Protein AF-A0AAD6N8W9-F1 (afdb_monomer_lite)

Sequence (114 aa):
MASFARSSLLRQTLAPRPFLQKNVGVSQVVAFHASAKKQILPPLPQSVEGTLNDPAPIPETHPSEGSYHWTFERAVCVGLVPLTIAPFAAGSLNPVMDAILCSLIVAHSHIGFQ

Secondary structure (DSSP, 8-state):
---------------PPP----------------------SPPPP-PPPS-TTSPPPPPPP-GGGTHHHHHHHHHHHHHHHHHHHHHHHH-S--HHHHHHHHHHHHHHHHHHH-

Radius of gyration: 43.44 Å; chains: 1; bounding box: 65×26×144 Å

Structure (mmCIF, N/CA/C/O backbone):
data_AF-A0AAD6N8W9-F1
#
_entry.id   AF-A0AAD6N8W9-F1
#
loop_
_atom_site.group_PDB
_atom_site.id
_atom_site.type_symbol
_atom_site.label_atom_id
_atom_site.label_alt_id
_atom_site.label_comp_id
_atom_site.label_asym_id
_atom_site.label_entity_id
_atom_site.label_seq_id
_atom_site.pdbx_PDB_ins_code
_atom_site.Cartn_x
_atom_site.Cartn_y
_atom_site.Cartn_z
_atom_site.occupancy
_atom_site.B_iso_or_equiv
_atom_site.auth_seq_id
_atom_site.auth_comp_id
_atom_site.auth_asym_id
_atom_site.auth_atom_id
_atom_site.pdbx_PDB_model_num
ATOM 1 N N . MET A 1 1 ? 34.898 6.517 128.108 1.00 40.41 1 MET A N 1
ATOM 2 C CA . MET A 1 1 ? 35.688 6.672 126.868 1.00 40.41 1 MET A CA 1
ATOM 3 C C . MET A 1 1 ? 35.916 5.293 126.280 1.00 40.41 1 MET A C 1
ATOM 5 O O . MET A 1 1 ? 36.179 4.384 127.052 1.00 40.41 1 MET A O 1
ATOM 9 N N . ALA A 1 2 ? 35.828 5.210 124.949 1.00 36.09 2 ALA A N 1
ATOM 10 C CA . ALA A 1 2 ? 36.051 4.049 124.083 1.00 36.09 2 ALA A CA 1
ATOM 11 C C . ALA A 1 2 ? 35.006 2.914 124.150 1.00 36.09 2 ALA A C 1
ATOM 13 O O . ALA A 1 2 ? 34.514 2.584 125.216 1.00 36.09 2 ALA A O 1
ATOM 14 N N . SER A 1 3 ? 34.672 2.204 123.076 1.00 44.28 3 SER A N 1
ATOM 15 C CA . SER A 1 3 ? 34.587 2.481 121.635 1.00 44.28 3 SER A CA 1
ATOM 16 C C . SER A 1 3 ? 34.013 1.202 120.997 1.00 44.28 3 SER A C 1
ATOM 18 O O . SER A 1 3 ? 34.299 0.119 121.494 1.00 44.28 3 SER A O 1
ATOM 20 N N . PHE A 1 4 ? 33.278 1.366 119.897 1.00 48.72 4 PHE A N 1
ATOM 21 C CA . PHE A 1 4 ? 33.120 0.466 118.742 1.00 48.72 4 PHE A CA 1
ATOM 22 C C . PHE A 1 4 ? 32.960 -1.053 118.963 1.00 48.72 4 PHE A C 1
ATOM 24 O O . PHE A 1 4 ? 33.891 -1.751 119.345 1.00 48.72 4 PHE A O 1
ATOM 31 N N . ALA A 1 5 ? 31.849 -1.611 118.473 1.00 46.09 5 ALA A N 1
ATOM 32 C CA . ALA A 1 5 ? 31.818 -2.233 117.141 1.00 46.09 5 ALA A CA 1
ATOM 33 C C . ALA A 1 5 ? 30.516 -3.018 116.901 1.00 46.09 5 ALA A C 1
ATOM 35 O O . ALA A 1 5 ? 29.885 -3.491 117.842 1.00 46.09 5 ALA A O 1
ATOM 36 N N . ARG A 1 6 ? 30.269 -3.255 115.603 1.00 48.00 6 ARG A N 1
ATOM 37 C CA . ARG A 1 6 ? 29.315 -4.169 114.938 1.00 48.00 6 ARG A CA 1
ATOM 38 C C . ARG A 1 6 ? 28.059 -3.476 114.410 1.00 48.00 6 ARG A C 1
ATOM 40 O O . ARG A 1 6 ? 27.297 -2.897 115.166 1.00 48.00 6 ARG A O 1
ATOM 47 N N . SER A 1 7 ? 27.961 -3.318 113.086 1.00 48.25 7 SER A N 1
ATOM 48 C CA . SER A 1 7 ? 27.474 -4.302 112.083 1.00 48.25 7 SER A CA 1
ATOM 49 C C . SER A 1 7 ? 26.013 -3.961 111.780 1.00 48.25 7 SER A C 1
ATOM 51 O O . SER A 1 7 ? 25.281 -3.635 112.695 1.00 48.25 7 SER A O 1
ATOM 53 N N . SER A 1 8 ? 25.443 -4.033 110.587 1.00 51.28 8 SER A N 1
ATOM 54 C CA . SER A 1 8 ? 25.864 -4.310 109.218 1.00 51.28 8 SER A CA 1
ATOM 55 C C . SER A 1 8 ? 24.567 -4.242 108.389 1.00 51.28 8 SER A C 1
ATOM 57 O O . SER A 1 8 ? 23.518 -4.589 108.921 1.00 51.28 8 SER A O 1
ATOM 59 N N . LEU A 1 9 ? 24.677 -3.950 107.088 1.00 52.22 9 LEU A N 1
ATOM 60 C CA . LEU A 1 9 ? 23.688 -4.226 106.028 1.00 52.22 9 LEU A CA 1
ATOM 61 C C . LEU A 1 9 ? 22.400 -3.377 106.011 1.00 52.22 9 LEU A C 1
ATOM 63 O O . LEU A 1 9 ? 21.539 -3.513 106.866 1.00 52.22 9 LEU A O 1
ATOM 67 N N . LEU A 1 10 ? 22.199 -2.613 104.934 1.00 53.25 10 LEU A N 1
ATOM 68 C CA . LEU A 1 10 ? 21.269 -2.943 103.835 1.00 53.25 10 LEU A CA 1
ATOM 69 C C . LEU A 1 10 ? 21.328 -1.790 102.805 1.00 53.25 10 LEU A C 1
ATOM 71 O O . LEU A 1 10 ? 21.166 -0.630 103.151 1.00 53.25 10 LEU A O 1
ATOM 75 N N . ARG A 1 11 ? 21.737 -2.071 101.563 1.00 50.81 11 ARG A N 1
ATOM 76 C CA . ARG A 1 11 ? 20.842 -2.243 100.399 1.00 50.81 11 ARG A CA 1
ATOM 77 C C . ARG A 1 11 ? 20.302 -0.922 99.843 1.00 50.81 11 ARG A C 1
ATOM 79 O O . ARG A 1 11 ? 19.385 -0.351 100.405 1.00 50.81 11 ARG A O 1
ATOM 86 N N . GLN A 1 12 ? 20.745 -0.584 98.633 1.00 57.25 12 GLN A N 1
ATOM 87 C CA . GLN A 1 12 ? 19.843 -0.411 97.489 1.00 57.25 12 GLN A CA 1
ATOM 88 C C . GLN A 1 12 ? 20.646 -0.368 96.185 1.00 57.25 12 GLN A C 1
ATOM 90 O O . GLN A 1 12 ? 21.348 0.581 95.860 1.00 57.25 12 GLN A O 1
ATOM 95 N N . THR A 1 13 ? 20.553 -1.475 95.460 1.00 56.75 13 THR A N 1
ATOM 96 C CA . THR A 1 13 ? 20.811 -1.587 94.028 1.00 56.75 13 THR A CA 1
ATOM 97 C C . THR A 1 13 ? 19.702 -0.890 93.238 1.00 56.75 13 THR A C 1
ATOM 99 O O . THR A 1 13 ? 18.556 -0.923 93.683 1.00 56.75 13 THR A O 1
ATOM 102 N N . LEU A 1 14 ? 20.050 -0.456 92.016 1.00 55.38 14 LEU A N 1
ATOM 103 C CA . LEU A 1 14 ? 19.206 -0.112 90.853 1.00 55.38 14 LEU A CA 1
ATOM 104 C C . LEU A 1 14 ? 19.122 1.387 90.522 1.00 55.38 14 LEU A C 1
ATOM 106 O O . LEU A 1 14 ? 18.270 2.110 91.021 1.00 55.38 14 LEU A O 1
ATOM 110 N N . ALA A 1 15 ? 19.927 1.801 89.541 1.00 60.22 15 ALA A N 1
ATOM 111 C CA . ALA A 1 15 ? 19.529 2.842 88.600 1.00 60.22 15 ALA A CA 1
ATOM 112 C C . ALA A 1 15 ? 19.799 2.326 87.170 1.00 60.22 15 ALA A C 1
ATOM 114 O O . ALA A 1 15 ? 20.949 2.005 86.848 1.00 60.22 15 ALA A O 1
ATOM 115 N N . PRO A 1 16 ? 18.763 2.168 86.328 1.00 58.25 16 PRO A N 1
ATOM 116 C CA . PRO A 1 16 ? 18.914 1.705 84.955 1.00 58.25 16 PRO A CA 1
ATOM 117 C C . PRO A 1 16 ? 19.504 2.822 84.085 1.00 58.25 16 PRO A C 1
ATOM 119 O O . PRO A 1 16 ? 19.070 3.971 84.135 1.00 58.25 16 PRO A O 1
ATOM 122 N N . ARG A 1 17 ? 20.509 2.477 83.274 1.00 61.84 17 ARG A N 1
ATOM 123 C CA . ARG A 1 17 ? 21.056 3.365 82.240 1.00 61.84 17 ARG A CA 1
ATOM 124 C C . ARG A 1 17 ? 19.961 3.664 81.205 1.00 61.84 17 ARG A C 1
ATOM 126 O O . ARG A 1 17 ? 19.307 2.714 80.770 1.00 61.84 17 ARG A O 1
ATOM 133 N N . PRO A 1 18 ? 19.761 4.924 80.781 1.00 58.94 18 PRO A N 1
ATOM 134 C CA . PRO A 1 18 ? 18.810 5.215 79.724 1.00 58.94 18 PRO A CA 1
ATOM 135 C C . PRO A 1 18 ? 19.295 4.590 78.414 1.00 58.94 18 PRO A C 1
ATOM 137 O O . PRO A 1 18 ? 20.488 4.546 78.109 1.00 58.94 18 PRO A O 1
ATOM 140 N N . PHE A 1 19 ? 18.321 4.053 77.691 1.00 59.38 19 PHE A N 1
ATOM 141 C CA . PHE A 1 19 ? 18.439 3.373 76.415 1.00 59.38 19 PHE A CA 1
ATOM 142 C C . PHE A 1 19 ? 19.344 4.129 75.437 1.00 59.38 19 PHE A C 1
ATOM 144 O O . PHE A 1 19 ? 19.116 5.295 75.122 1.00 59.38 19 PHE A O 1
ATOM 151 N N . LEU A 1 20 ? 20.326 3.419 74.885 1.00 60.94 20 LEU A N 1
ATOM 152 C CA . LEU A 1 20 ? 20.998 3.818 73.658 1.00 60.94 20 LEU A CA 1
ATOM 153 C C . LEU A 1 20 ? 19.940 3.728 72.551 1.00 60.94 20 LEU A C 1
ATOM 155 O O . LEU A 1 20 ? 19.582 2.637 72.104 1.00 60.94 20 LEU A O 1
ATOM 159 N N . GLN A 1 21 ? 19.364 4.875 72.195 1.00 60.19 21 GLN A N 1
ATOM 160 C CA . GLN A 1 21 ? 18.363 5.017 71.146 1.00 60.19 21 GLN A CA 1
ATOM 161 C C . GLN A 1 21 ? 19.030 4.684 69.811 1.00 60.19 21 GLN A C 1
ATOM 163 O O . GLN A 1 21 ? 19.591 5.536 69.126 1.00 60.19 21 GLN A O 1
ATOM 168 N N . LYS A 1 22 ? 19.031 3.395 69.470 1.00 57.38 22 LYS A N 1
ATOM 169 C CA . LYS A 1 22 ? 19.372 2.912 68.139 1.00 57.38 22 LYS A CA 1
ATOM 170 C C . LYS A 1 22 ? 18.380 3.594 67.202 1.00 57.38 22 LYS A C 1
ATOM 172 O O . LYS A 1 22 ? 17.198 3.270 67.245 1.00 57.38 22 LYS A O 1
ATOM 177 N N . ASN A 1 23 ? 18.845 4.570 66.419 1.00 58.44 23 ASN A N 1
ATOM 178 C CA . ASN A 1 23 ? 18.101 5.103 65.283 1.00 58.44 23 ASN A CA 1
ATOM 179 C C . ASN A 1 23 ? 17.830 3.914 64.357 1.00 58.44 23 ASN A C 1
ATOM 181 O O . ASN A 1 23 ? 18.675 3.519 63.554 1.00 58.44 23 ASN A O 1
ATOM 185 N N . VAL A 1 24 ? 16.685 3.266 64.569 1.00 58.59 24 VAL A N 1
ATOM 186 C CA . VAL A 1 24 ? 16.141 2.260 63.671 1.00 58.59 24 VAL A CA 1
ATOM 187 C C . VAL A 1 24 ? 15.964 2.996 62.363 1.00 58.59 24 VAL A C 1
ATOM 189 O O . VAL A 1 24 ? 15.272 4.013 62.321 1.00 58.59 24 VAL A O 1
ATOM 192 N N . GLY A 1 25 ? 16.703 2.537 61.353 1.00 58.22 25 GLY A N 1
ATOM 193 C CA . GLY A 1 25 ? 16.751 3.155 60.046 1.00 58.22 25 GLY A CA 1
ATOM 194 C C . GLY A 1 25 ? 15.352 3.559 59.625 1.00 58.22 25 GLY A C 1
ATOM 195 O O . GLY A 1 25 ? 14.436 2.735 59.624 1.00 58.22 25 GLY A O 1
ATOM 196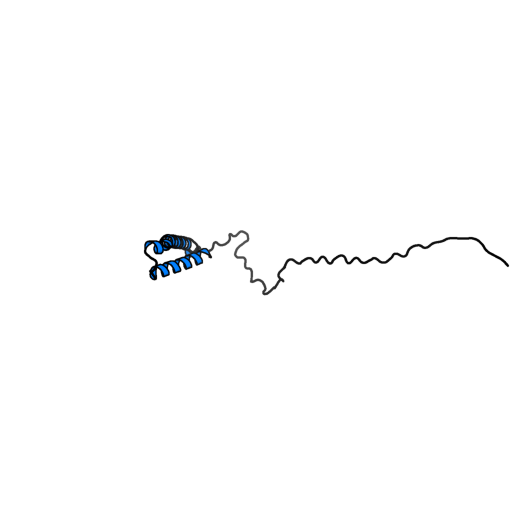 N N . VAL A 1 26 ? 15.199 4.839 59.287 1.00 57.50 26 VAL A N 1
ATOM 197 C CA . VAL A 1 26 ? 14.120 5.258 58.407 1.00 57.50 26 VAL A CA 1
ATOM 198 C C . VAL A 1 26 ? 14.277 4.353 57.201 1.00 57.50 26 VAL A C 1
ATOM 200 O O . VAL A 1 26 ? 15.233 4.503 56.441 1.00 57.50 26 VAL A O 1
ATOM 203 N N . SER A 1 27 ? 13.415 3.340 57.108 1.00 56.94 27 SER A N 1
ATOM 204 C CA . SER A 1 27 ? 13.251 2.567 55.895 1.00 56.94 27 SER A CA 1
ATOM 205 C C . SER A 1 27 ? 12.949 3.619 54.846 1.00 56.94 27 SER A C 1
ATOM 207 O O . SER A 1 27 ? 11.871 4.216 54.852 1.00 56.94 27 SER A O 1
ATOM 209 N N . GLN A 1 28 ? 13.958 3.955 54.044 1.00 62.03 28 GLN A N 1
ATOM 210 C CA . GLN A 1 28 ? 13.786 4.735 52.837 1.00 62.03 28 GLN A CA 1
ATOM 211 C C . GLN A 1 28 ? 13.000 3.801 51.932 1.00 62.03 28 GLN A C 1
ATOM 213 O O . GLN A 1 28 ? 13.562 3.080 51.112 1.00 62.03 28 GLN A O 1
ATOM 218 N N . VAL A 1 29 ? 11.692 3.724 52.180 1.00 60.94 29 VAL A N 1
ATOM 219 C CA . VAL A 1 29 ? 10.744 3.182 51.231 1.00 60.94 29 VAL A CA 1
ATOM 220 C C . VAL A 1 29 ? 10.959 4.065 50.022 1.00 60.94 29 VAL A C 1
ATOM 222 O O . VAL A 1 29 ? 10.543 5.223 50.008 1.00 60.94 29 VAL A O 1
ATOM 225 N N . VAL A 1 30 ? 11.724 3.551 49.060 1.00 60.81 30 VAL A N 1
ATOM 226 C CA . VAL A 1 30 ? 11.817 4.132 47.735 1.00 60.81 30 VAL A CA 1
ATOM 227 C C . VAL A 1 30 ? 10.386 4.089 47.248 1.00 60.81 30 VAL A C 1
ATOM 229 O O . VAL A 1 30 ? 9.863 3.027 46.914 1.00 60.81 30 VAL A O 1
ATOM 232 N N . ALA A 1 31 ? 9.707 5.228 47.358 1.00 63.75 31 ALA A N 1
ATOM 233 C CA . ALA A 1 31 ? 8.396 5.400 46.793 1.00 63.75 31 ALA A CA 1
ATOM 234 C C . ALA A 1 31 ? 8.588 5.124 45.307 1.00 63.75 31 ALA A C 1
ATOM 236 O O . ALA A 1 31 ? 9.188 5.930 44.594 1.00 63.75 31 ALA A O 1
ATOM 237 N N . PHE A 1 32 ? 8.162 3.938 44.860 1.00 68.81 32 PHE A N 1
ATOM 238 C CA . PHE A 1 32 ? 7.968 3.666 43.446 1.00 68.81 32 PHE A CA 1
ATOM 239 C C . PHE A 1 32 ? 7.288 4.895 42.869 1.00 68.81 32 PHE A C 1
ATOM 241 O O . PHE A 1 32 ? 6.352 5.384 43.498 1.00 68.81 32 PHE A O 1
ATOM 248 N N . HIS A 1 33 ? 7.820 5.418 41.763 1.00 61.31 33 HIS A N 1
ATOM 249 C CA . HIS A 1 33 ? 7.409 6.654 41.103 1.00 61.31 33 HIS A CA 1
ATOM 250 C C . HIS A 1 33 ? 5.886 6.706 40.892 1.00 61.31 33 HIS A C 1
ATOM 252 O O . HIS A 1 33 ? 5.375 6.460 39.803 1.00 61.31 33 HIS A O 1
ATOM 258 N N . ALA A 1 34 ? 5.139 7.033 41.940 1.00 68.44 34 ALA A N 1
ATOM 259 C CA . ALA A 1 34 ? 3.740 7.356 41.871 1.00 68.44 34 ALA A CA 1
ATOM 260 C C . ALA A 1 34 ? 3.742 8.779 41.345 1.00 68.44 34 ALA A C 1
ATOM 262 O O . ALA A 1 34 ? 4.051 9.723 42.076 1.00 68.44 34 ALA A O 1
ATOM 263 N N . SER A 1 35 ? 3.507 8.916 40.040 1.00 72.44 35 SER A N 1
ATOM 264 C CA . SER A 1 35 ? 3.279 10.224 39.438 1.00 72.44 35 SER A CA 1
ATOM 265 C C . SER A 1 35 ? 2.301 10.987 40.330 1.00 72.44 35 SER A C 1
ATOM 267 O O . SER A 1 35 ? 1.253 10.452 40.707 1.00 72.44 35 SER A O 1
ATOM 269 N N . ALA A 1 36 ? 2.680 12.198 40.746 1.00 72.31 36 ALA A N 1
ATOM 270 C CA . ALA A 1 36 ? 1.856 13.003 41.633 1.00 72.31 36 ALA A CA 1
ATOM 271 C C . ALA A 1 36 ? 0.454 13.133 41.019 1.00 72.31 36 ALA A C 1
ATOM 273 O O . ALA A 1 36 ? 0.322 13.529 39.859 1.00 72.31 36 ALA A O 1
ATOM 274 N N . LYS A 1 37 ? -0.595 12.779 41.779 1.00 72.12 37 LYS A N 1
ATOM 275 C CA . LYS A 1 37 ? -1.991 12.832 41.319 1.00 72.12 37 LYS A CA 1
ATOM 276 C C . LYS A 1 37 ? -2.359 14.275 40.982 1.00 72.12 37 LYS A C 1
ATOM 278 O O . LYS A 1 37 ? -2.799 15.037 41.841 1.00 72.12 37 LYS A O 1
ATOM 283 N N . LYS A 1 38 ? -2.189 14.655 39.720 1.00 74.38 38 LYS A N 1
ATOM 284 C CA . LYS A 1 38 ? -2.545 15.979 39.222 1.00 74.38 38 LYS A CA 1
ATOM 285 C C . LYS A 1 38 ? -4.011 15.933 38.795 1.00 74.38 38 LYS A C 1
ATOM 287 O O . LYS A 1 38 ? -4.339 15.423 37.729 1.00 74.38 38 LYS A O 1
ATOM 292 N N . GLN A 1 39 ? -4.910 16.423 39.649 1.00 75.25 39 GLN A N 1
ATOM 293 C CA . GLN A 1 39 ? -6.303 16.666 39.259 1.00 75.25 39 GLN A CA 1
ATOM 294 C C . GLN A 1 39 ? -6.355 17.935 38.416 1.00 75.25 39 GLN A C 1
ATOM 296 O O . GLN A 1 39 ? -6.634 19.016 38.921 1.00 75.25 39 GLN A O 1
ATOM 301 N N . ILE A 1 40 ? -5.988 17.800 37.142 1.00 80.62 40 ILE A N 1
ATOM 302 C CA . ILE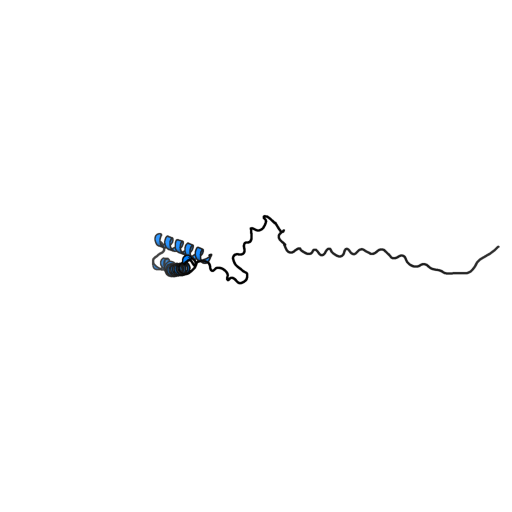 A 1 40 ? -5.935 18.934 36.217 1.00 80.62 40 ILE A CA 1
ATOM 303 C C . ILE A 1 40 ? -7.362 19.392 35.879 1.00 80.62 40 ILE A C 1
ATOM 305 O O . ILE A 1 40 ? -7.570 20.588 35.733 1.00 80.62 40 ILE A O 1
ATOM 309 N N . LEU A 1 41 ? -8.341 18.472 35.838 1.00 83.94 41 LEU A N 1
ATOM 310 C CA . LEU A 1 41 ? -9.769 18.749 35.645 1.00 83.94 41 LEU A CA 1
ATOM 311 C C . LEU A 1 41 ? -10.640 17.675 36.336 1.00 83.94 41 LEU A C 1
ATOM 313 O O . LEU A 1 41 ? -10.176 16.539 36.501 1.00 83.94 41 LEU A O 1
ATOM 317 N N . PRO A 1 42 ? -11.883 18.001 36.749 1.00 85.56 42 PRO A N 1
ATOM 318 C CA . PRO A 1 42 ? -12.860 16.982 37.122 1.00 85.56 42 PRO A CA 1
ATOM 319 C C . PRO A 1 42 ? -13.154 16.071 35.915 1.00 85.56 42 PRO A C 1
ATOM 321 O O . PRO A 1 42 ? -13.051 16.529 34.773 1.00 85.56 42 PRO A O 1
ATOM 324 N N . PRO A 1 43 ? -13.497 14.787 36.131 1.00 81.75 43 PRO A N 1
ATOM 325 C CA . PRO A 1 43 ? -13.905 13.916 35.035 1.00 81.75 43 PRO A CA 1
ATOM 326 C C . PRO A 1 43 ? -15.110 14.521 34.302 1.00 81.75 43 PRO A C 1
ATOM 328 O O . PRO A 1 43 ? -15.969 15.151 34.921 1.00 81.75 43 PRO A O 1
ATOM 331 N N . LEU A 1 44 ? -15.163 14.332 32.981 1.00 87.00 44 LEU A N 1
ATOM 332 C CA . LEU A 1 44 ? -16.329 14.705 32.181 1.00 87.00 44 LEU A CA 1
ATOM 333 C C . LEU A 1 44 ? -17.579 13.950 32.673 1.00 87.00 44 LEU A C 1
ATOM 335 O O . LEU A 1 44 ? -17.438 12.884 33.282 1.00 87.00 44 LEU A O 1
ATOM 339 N N . PRO A 1 45 ? -18.793 14.468 32.409 1.00 89.88 45 PRO A N 1
ATOM 340 C CA . PRO A 1 45 ? -20.029 13.764 32.729 1.00 89.88 45 PRO A CA 1
ATOM 341 C C . PRO A 1 45 ? -20.009 12.345 32.152 1.00 89.88 45 PRO A C 1
ATOM 343 O O . PRO A 1 45 ? -19.913 12.158 30.942 1.00 89.88 45 PRO A O 1
ATOM 346 N N . GLN A 1 46 ? -20.072 11.343 33.025 1.00 83.06 46 GLN A N 1
ATOM 347 C CA . GLN A 1 46 ? -20.194 9.951 32.612 1.00 83.06 46 GLN A CA 1
ATOM 348 C C . GLN A 1 46 ? -21.677 9.652 32.404 1.00 83.06 46 GLN A C 1
ATOM 350 O O . GLN A 1 46 ? -22.433 9.569 33.369 1.00 83.06 46 GLN A O 1
ATOM 355 N N . SER A 1 47 ? -22.092 9.532 31.145 1.00 82.94 47 SER A N 1
ATOM 356 C CA . SER A 1 47 ? -23.414 9.022 30.787 1.00 82.94 47 SER A CA 1
ATOM 357 C C . SER A 1 47 ? -23.292 7.538 30.470 1.00 82.94 47 SER A C 1
ATOM 359 O O . SER A 1 47 ? -22.427 7.147 29.688 1.00 82.94 47 SER A O 1
ATOM 361 N N . VAL A 1 48 ? -24.137 6.716 31.088 1.00 79.38 48 VAL A N 1
ATOM 362 C CA . VAL A 1 48 ? -24.302 5.317 30.688 1.00 79.38 48 VAL A CA 1
ATOM 363 C C . VAL A 1 48 ? -25.421 5.289 29.662 1.00 79.38 48 VAL A C 1
ATOM 365 O O . VAL A 1 48 ? -26.556 5.649 29.970 1.00 79.38 48 VAL A O 1
ATOM 368 N N . GLU A 1 49 ? -25.093 4.8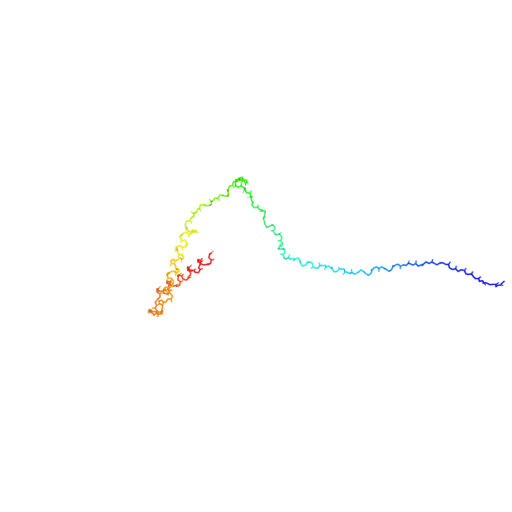99 28.437 1.00 82.25 49 GLU A N 1
ATOM 369 C CA . GLU A 1 49 ? -26.099 4.612 27.422 1.00 82.25 49 GLU A CA 1
ATOM 370 C C . GLU A 1 49 ? -26.545 3.154 27.581 1.00 82.25 49 GLU A C 1
ATOM 372 O O . GLU A 1 49 ? -25.732 2.241 27.463 1.00 82.25 49 GLU A O 1
ATOM 377 N N . GLY A 1 50 ? -27.827 2.943 27.891 1.00 87.00 50 GLY A N 1
ATOM 378 C CA . GLY A 1 50 ? -28.410 1.615 28.113 1.00 87.00 50 GLY A CA 1
ATOM 379 C C . GLY A 1 50 ? -28.409 1.135 29.572 1.00 87.00 50 GLY A C 1
ATOM 380 O O . GLY A 1 50 ? -28.098 1.870 30.512 1.00 87.00 50 GLY A O 1
ATOM 381 N N . THR A 1 51 ? -28.828 -0.113 29.765 1.00 89.38 51 THR A N 1
ATOM 382 C CA . THR A 1 51 ? -28.874 -0.838 31.041 1.00 89.38 51 THR A CA 1
ATOM 383 C C . THR A 1 51 ? -27.681 -1.780 31.199 1.00 89.38 51 THR A C 1
ATOM 385 O O . THR A 1 51 ? -26.969 -2.086 30.249 1.00 89.38 51 THR A O 1
ATOM 388 N N . LEU A 1 52 ? -27.485 -2.309 32.411 1.00 85.94 52 LEU A N 1
ATOM 389 C CA . LEU A 1 52 ? -26.420 -3.278 32.705 1.00 85.94 52 LEU A CA 1
ATOM 390 C C . LEU A 1 52 ? -26.523 -4.577 31.882 1.00 85.94 52 LEU A C 1
ATOM 392 O O . LEU A 1 52 ? -25.531 -5.287 31.746 1.00 85.94 52 LEU A O 1
ATOM 396 N N . ASN A 1 53 ? -27.710 -4.886 31.352 1.00 91.31 53 ASN A N 1
ATOM 397 C CA . ASN A 1 53 ? -27.954 -6.074 30.535 1.00 91.31 53 ASN A CA 1
ATOM 398 C C . ASN A 1 53 ? -28.030 -5.759 29.033 1.00 91.31 53 ASN A C 1
ATOM 400 O O . ASN A 1 53 ? -28.259 -6.677 28.243 1.00 91.31 53 ASN A O 1
ATOM 404 N N . ASP A 1 54 ? -27.859 -4.496 28.635 1.00 91.62 54 ASP A N 1
ATOM 405 C CA . ASP A 1 54 ? -27.904 -4.120 27.226 1.00 91.62 54 ASP A CA 1
ATOM 406 C C . ASP A 1 54 ? -26.547 -4.428 26.570 1.00 91.62 54 ASP A C 1
ATOM 408 O O . ASP A 1 54 ? -25.493 -4.157 27.15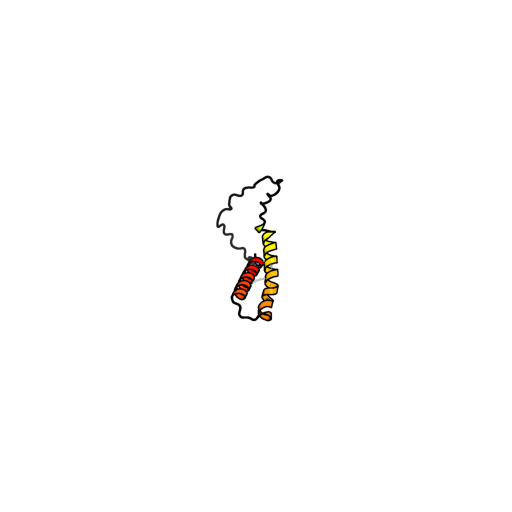6 1.00 91.62 54 ASP A O 1
ATOM 412 N N . PRO A 1 55 ? -26.530 -5.011 25.358 1.00 86.69 55 PRO A N 1
ATOM 413 C CA . PRO A 1 55 ? -25.287 -5.225 24.633 1.00 86.69 55 PRO A CA 1
ATOM 414 C C . PRO A 1 55 ? -24.659 -3.881 24.251 1.00 86.69 55 PRO A C 1
ATOM 416 O O . PRO A 1 55 ? -25.360 -2.921 23.931 1.00 86.69 55 PRO A O 1
ATOM 419 N N . ALA A 1 56 ? -23.325 -3.830 24.224 1.00 89.38 56 ALA A N 1
ATOM 420 C CA . ALA A 1 56 ? -22.613 -2.663 23.718 1.00 89.38 56 ALA A CA 1
ATOM 421 C C . ALA A 1 56 ? -23.045 -2.360 22.268 1.00 89.38 56 ALA A C 1
ATOM 423 O O . ALA A 1 56 ? -23.174 -3.297 21.468 1.00 89.38 56 ALA A O 1
ATOM 424 N N . PRO A 1 57 ? -23.257 -1.080 21.908 1.00 87.94 57 PRO A N 1
ATOM 425 C CA . PRO A 1 57 ? -23.626 -0.721 20.549 1.00 87.94 57 PRO A CA 1
ATOM 426 C C . PRO A 1 57 ? -22.498 -1.105 19.591 1.00 87.94 57 PRO A C 1
ATOM 428 O O . PRO A 1 57 ? -21.324 -0.819 19.832 1.00 87.94 57 PRO A O 1
ATOM 431 N N . ILE A 1 58 ? -22.863 -1.766 18.495 1.00 89.94 58 ILE A N 1
ATOM 432 C CA . ILE A 1 58 ? -21.918 -2.104 17.434 1.00 89.94 58 ILE A CA 1
ATOM 433 C C . ILE A 1 58 ? -21.750 -0.847 16.574 1.00 89.94 58 ILE A C 1
ATOM 435 O O . ILE A 1 58 ? -22.751 -0.358 16.043 1.00 89.94 58 IL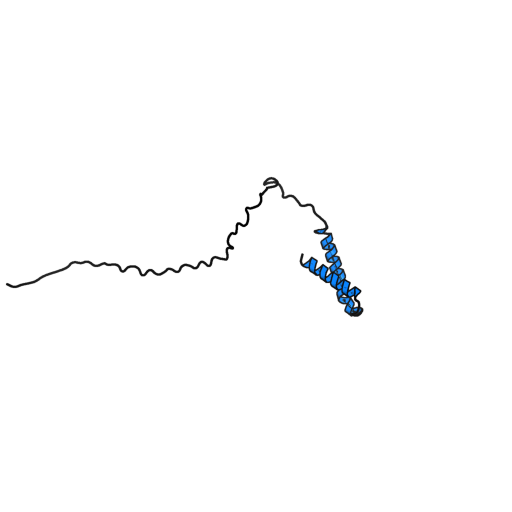E A O 1
ATOM 439 N N . PRO A 1 59 ? -20.530 -0.299 16.441 1.00 89.31 59 PRO A N 1
ATOM 440 C CA . PRO A 1 59 ? -20.306 0.854 15.583 1.00 89.31 59 PRO A CA 1
ATOM 441 C C . PRO A 1 59 ? -20.595 0.495 14.123 1.00 89.31 59 PRO A C 1
ATOM 443 O O . PRO A 1 59 ? -20.418 -0.649 13.699 1.00 89.31 59 PRO A O 1
ATOM 446 N N . GLU A 1 60 ? -21.022 1.484 13.341 1.00 91.56 60 GLU A N 1
ATOM 447 C CA . GLU A 1 60 ? -21.213 1.303 11.905 1.00 91.56 60 GLU A CA 1
ATOM 448 C C . GLU A 1 60 ? -19.881 0.929 11.243 1.00 91.56 60 GLU A C 1
ATOM 450 O O . GLU A 1 60 ? -18.859 1.593 11.422 1.00 91.56 60 GLU A O 1
ATOM 455 N N . THR A 1 61 ? -19.878 -0.169 10.490 1.00 90.62 61 THR A N 1
ATOM 456 C CA . THR A 1 61 ? -18.673 -0.644 9.810 1.00 90.62 61 THR A CA 1
ATOM 457 C C . THR A 1 61 ? -18.428 0.166 8.545 1.00 90.62 61 THR A C 1
ATOM 459 O O . THR A 1 61 ? -19.312 0.238 7.691 1.00 90.62 61 THR A O 1
ATOM 462 N N . HIS A 1 62 ? -17.210 0.681 8.365 1.00 91.81 62 HIS A N 1
ATOM 463 C CA . HIS A 1 62 ? -16.802 1.335 7.124 1.00 91.81 62 HIS A CA 1
ATOM 464 C C . HIS A 1 62 ? -15.720 0.510 6.399 1.00 91.81 62 HIS A C 1
ATOM 466 O O . HIS A 1 62 ? -14.748 0.087 7.028 1.00 91.81 62 HIS A O 1
ATOM 472 N N . PRO A 1 63 ? -15.835 0.269 5.077 1.00 90.44 63 PRO A N 1
ATOM 473 C CA . PRO A 1 63 ? -14.908 -0.600 4.344 1.00 90.44 63 PRO A CA 1
ATOM 474 C C . PRO A 1 63 ? -13.466 -0.069 4.276 1.00 90.44 63 PRO A C 1
ATOM 476 O O . PRO A 1 63 ? -12.553 -0.860 4.023 1.00 90.44 63 PRO A O 1
ATOM 479 N N . SER A 1 64 ? -13.237 1.233 4.518 1.00 88.75 64 SER A N 1
ATOM 480 C CA . SER A 1 64 ? -11.875 1.785 4.656 1.00 88.75 64 SER A CA 1
ATOM 481 C C . SER A 1 64 ? -11.114 1.175 5.821 1.00 88.75 64 SER A C 1
ATOM 483 O O . SER A 1 64 ? -9.912 1.009 5.693 1.00 88.75 64 SER A O 1
ATOM 485 N N . GLU A 1 65 ? -11.799 0.791 6.900 1.00 88.00 65 GLU A N 1
ATOM 486 C CA . GLU A 1 65 ? -11.173 0.246 8.112 1.00 88.00 65 GLU A CA 1
ATOM 487 C C . GLU A 1 65 ? -10.862 -1.255 7.993 1.00 88.00 65 GLU A C 1
ATOM 489 O O . GLU A 1 65 ? -10.384 -1.881 8.934 1.00 88.00 65 GLU A O 1
ATOM 494 N N . GLY A 1 66 ? -11.161 -1.869 6.843 1.00 89.62 66 GLY A N 1
ATOM 495 C CA . GLY A 1 66 ? -10.990 -3.304 6.643 1.00 89.62 66 GLY A CA 1
ATOM 496 C C . GLY A 1 66 ? -10.674 -3.662 5.200 1.00 89.62 66 GLY A C 1
ATOM 497 O O . GLY A 1 66 ? -9.515 -3.681 4.790 1.00 89.62 66 GLY A O 1
ATOM 498 N N . SER A 1 67 ? -11.705 -3.986 4.415 1.00 93.75 67 SER A N 1
ATOM 499 C CA . SER A 1 67 ? -11.541 -4.598 3.089 1.00 93.75 67 SER A CA 1
ATOM 500 C C . SER A 1 67 ? -10.709 -3.757 2.120 1.00 93.75 67 SER A C 1
ATOM 502 O O . SER A 1 67 ? -9.890 -4.310 1.379 1.00 93.75 67 SER A O 1
ATOM 504 N N . TYR A 1 68 ? -10.899 -2.433 2.109 1.00 94.94 68 TYR A N 1
ATOM 505 C CA . TYR A 1 68 ? -10.131 -1.549 1.231 1.00 94.94 68 TYR A CA 1
ATOM 506 C C . TYR A 1 68 ? -8.692 -1.391 1.703 1.00 94.94 68 TYR A C 1
ATOM 508 O O . TYR A 1 68 ? -7.793 -1.504 0.873 1.00 94.94 68 TYR A O 1
ATOM 516 N N . HIS A 1 69 ? -8.467 -1.225 3.008 1.00 93.56 69 HIS A N 1
ATOM 517 C CA . HIS A 1 69 ? -7.123 -1.167 3.580 1.00 93.56 69 HIS A CA 1
ATOM 518 C C . HIS A 1 69 ? -6.316 -2.420 3.234 1.00 93.56 69 HIS A C 1
ATOM 520 O O . HIS A 1 69 ? -5.244 -2.334 2.638 1.00 93.56 69 HIS A O 1
ATOM 526 N N . TRP A 1 70 ? -6.899 -3.596 3.481 1.00 95.31 70 TRP A N 1
ATOM 527 C CA . TRP A 1 70 ? -6.262 -4.874 3.179 1.00 95.31 70 TRP A CA 1
ATOM 528 C C . TRP A 1 70 ? -5.929 -5.016 1.690 1.00 95.31 70 TRP A C 1
ATOM 530 O O . TRP A 1 70 ? -4.803 -5.355 1.325 1.00 95.31 70 TRP A O 1
ATOM 540 N N . THR A 1 71 ? -6.892 -4.730 0.808 1.00 97.25 71 THR A N 1
ATOM 541 C CA . THR A 1 71 ? -6.689 -4.877 -0.643 1.00 97.25 71 THR A CA 1
ATOM 542 C C . THR A 1 71 ? -5.614 -3.917 -1.147 1.00 97.25 71 THR A C 1
ATOM 544 O O . THR A 1 71 ? -4.756 -4.309 -1.941 1.00 97.25 71 THR A O 1
ATOM 547 N N . PHE A 1 72 ? -5.627 -2.676 -0.659 1.00 95.62 72 PHE A N 1
ATOM 548 C CA . PHE A 1 72 ? -4.641 -1.661 -1.004 1.00 95.62 72 PHE A CA 1
ATOM 549 C C . PHE A 1 72 ? -3.230 -2.067 -0.567 1.00 95.62 72 PHE A C 1
ATOM 551 O O . PHE A 1 72 ? -2.313 -2.045 -1.388 1.00 95.62 72 PHE A O 1
ATOM 558 N N . GLU A 1 73 ? -3.061 -2.532 0.672 1.00 96.31 73 GLU A N 1
ATOM 559 C CA . GLU A 1 73 ? -1.778 -3.049 1.159 1.00 96.31 73 GLU A CA 1
ATOM 560 C C . GLU A 1 73 ? -1.233 -4.167 0.275 1.00 96.31 73 GLU A C 1
ATOM 562 O O . GLU A 1 73 ? -0.057 -4.162 -0.095 1.00 96.31 73 GLU A O 1
ATOM 567 N N . ARG A 1 74 ? -2.082 -5.147 -0.067 1.00 97.31 74 ARG A N 1
ATOM 568 C CA . ARG A 1 74 ? -1.653 -6.270 -0.904 1.00 97.31 74 ARG A CA 1
ATOM 569 C C . ARG A 1 74 ? -1.239 -5.787 -2.292 1.00 97.31 74 ARG A C 1
ATOM 571 O O . ARG A 1 74 ? -0.216 -6.246 -2.795 1.00 97.31 74 ARG A O 1
ATOM 578 N N . ALA A 1 75 ? -1.973 -4.843 -2.882 1.00 97.88 75 ALA A N 1
ATOM 579 C CA . ALA A 1 75 ? -1.625 -4.256 -4.174 1.00 97.88 75 ALA A CA 1
ATOM 580 C C . ALA A 1 75 ? -0.271 -3.524 -4.133 1.00 97.88 75 ALA A C 1
ATOM 582 O O . ALA A 1 75 ? 0.564 -3.741 -5.013 1.00 97.88 75 ALA A O 1
ATOM 583 N N . VAL A 1 76 ? -0.018 -2.722 -3.092 1.00 97.94 76 VAL A N 1
ATOM 584 C CA . VAL A 1 76 ? 1.266 -2.026 -2.889 1.00 97.94 76 VAL A CA 1
ATOM 585 C C . VAL A 1 76 ? 2.414 -3.028 -2.746 1.00 97.94 76 VAL A C 1
ATOM 587 O O . VAL A 1 76 ? 3.424 -2.903 -3.440 1.00 97.94 76 VAL A O 1
ATOM 590 N N . CYS A 1 77 ? 2.254 -4.057 -1.910 1.00 96.81 77 CYS A N 1
ATOM 591 C CA . CYS A 1 77 ? 3.269 -5.095 -1.717 1.00 96.81 77 CYS A CA 1
ATOM 592 C C . CYS A 1 77 ? 3.573 -5.855 -3.015 1.00 96.81 77 CYS A C 1
ATOM 594 O O . CYS A 1 77 ? 4.739 -6.034 -3.362 1.00 96.81 77 CYS A O 1
ATOM 596 N N . VAL A 1 78 ? 2.540 -6.269 -3.757 1.00 97.94 78 VAL A N 1
ATOM 597 C CA . VAL A 1 78 ? 2.705 -6.970 -5.042 1.00 97.94 78 VAL A CA 1
ATOM 598 C C . VAL A 1 78 ? 3.394 -6.077 -6.075 1.00 97.94 78 VAL A C 1
ATOM 600 O O . VAL A 1 78 ? 4.238 -6.571 -6.817 1.00 97.94 78 VAL A O 1
ATOM 603 N N . GLY A 1 79 ? 3.087 -4.777 -6.109 1.00 97.50 79 GLY A N 1
ATOM 604 C CA . GLY A 1 79 ? 3.750 -3.816 -6.994 1.00 97.50 79 GLY A CA 1
ATOM 605 C C . GLY A 1 79 ? 5.218 -3.560 -6.636 1.00 97.50 79 GLY A C 1
ATOM 606 O O . GLY A 1 79 ? 6.052 -3.416 -7.531 1.00 97.50 79 GLY A O 1
ATOM 607 N N . LEU A 1 80 ? 5.561 -3.552 -5.344 1.00 97.62 80 LEU A N 1
ATOM 608 C CA . LEU A 1 80 ? 6.934 -3.326 -4.881 1.00 97.62 80 LEU A CA 1
ATOM 609 C C . LEU A 1 80 ? 7.895 -4.450 -5.285 1.00 97.62 80 LEU A C 1
ATOM 611 O O . LEU A 1 80 ? 9.028 -4.154 -5.662 1.00 97.62 80 LEU A O 1
ATOM 615 N N . VAL A 1 81 ? 7.465 -5.717 -5.266 1.00 96.81 81 VAL A N 1
ATOM 616 C CA . VAL A 1 81 ? 8.338 -6.863 -5.598 1.00 96.81 81 VAL A CA 1
ATOM 617 C C . VAL A 1 81 ? 9.056 -6.686 -6.950 1.00 96.81 81 VAL A C 1
ATOM 619 O O . VAL A 1 81 ? 10.287 -6.650 -6.953 1.00 96.81 81 VAL A O 1
ATOM 622 N N . PRO A 1 82 ? 8.372 -6.516 -8.098 1.00 95.62 82 PRO A N 1
ATOM 623 C CA . PRO A 1 82 ? 9.055 -6.314 -9.374 1.00 95.62 82 PRO A CA 1
ATOM 624 C C . PRO A 1 82 ? 9.799 -4.973 -9.445 1.00 95.62 82 PRO A C 1
ATOM 626 O O . PRO A 1 82 ? 10.868 -4.911 -10.053 1.00 95.62 82 PRO A O 1
ATOM 629 N N . LEU A 1 83 ? 9.292 -3.911 -8.806 1.00 95.19 83 LEU A N 1
ATOM 630 C CA . LEU A 1 83 ? 9.949 -2.599 -8.809 1.00 95.19 83 LEU A CA 1
ATOM 631 C C . LEU A 1 83 ? 11.305 -2.607 -8.094 1.00 95.19 83 LEU A C 1
ATOM 633 O O . LEU A 1 83 ? 12.194 -1.860 -8.491 1.00 95.19 83 LEU A O 1
ATOM 637 N N . THR A 1 84 ? 11.507 -3.477 -7.101 1.00 94.44 84 THR A N 1
ATOM 638 C CA . THR A 1 84 ? 12.828 -3.647 -6.465 1.00 94.44 84 THR A CA 1
ATOM 639 C C . THR A 1 84 ? 13.848 -4.360 -7.357 1.00 94.44 84 THR A C 1
ATOM 641 O O . THR A 1 84 ? 15.050 -4.216 -7.149 1.00 94.44 84 THR A O 1
ATOM 644 N N . ILE A 1 85 ? 13.390 -5.095 -8.375 1.00 94.44 85 ILE A N 1
ATOM 645 C CA . ILE A 1 85 ? 14.246 -5.837 -9.314 1.00 94.44 85 ILE A CA 1
ATOM 646 C C . ILE A 1 85 ? 14.517 -5.010 -10.581 1.00 94.44 85 ILE A C 1
ATOM 648 O O . ILE A 1 85 ? 15.596 -5.105 -11.168 1.00 94.44 85 ILE A O 1
ATOM 652 N N . ALA A 1 86 ? 13.561 -4.174 -10.996 1.00 93.06 86 ALA A N 1
ATOM 653 C CA . ALA A 1 86 ? 13.601 -3.426 -12.252 1.00 93.06 86 ALA A CA 1
ATOM 654 C C . ALA A 1 86 ? 14.905 -2.630 -12.511 1.00 93.06 86 ALA A C 1
ATOM 656 O O . ALA A 1 86 ? 15.412 -2.734 -13.632 1.00 93.06 86 ALA A O 1
ATOM 657 N N . PRO A 1 87 ? 15.524 -1.931 -11.531 1.00 91.06 87 PRO A N 1
ATOM 658 C CA . PRO A 1 87 ? 16.783 -1.210 -11.759 1.00 91.06 87 PRO A CA 1
ATOM 659 C C . PRO A 1 87 ? 17.941 -2.112 -12.206 1.00 91.06 87 PRO A C 1
ATOM 661 O O . PRO A 1 87 ? 18.812 -1.684 -12.963 1.00 91.06 87 PRO A O 1
ATOM 664 N N . PHE A 1 88 ? 17.945 -3.374 -11.767 1.00 91.00 88 PHE A N 1
ATOM 665 C CA . PHE A 1 88 ? 18.987 -4.345 -12.105 1.00 91.00 88 PHE A CA 1
ATOM 666 C C . PHE A 1 88 ? 18.787 -4.967 -13.490 1.00 91.00 88 PHE A C 1
ATOM 668 O O . PHE A 1 88 ? 19.759 -5.375 -14.120 1.00 91.00 88 PHE A O 1
ATOM 675 N N . ALA A 1 89 ? 17.543 -5.039 -13.970 1.00 91.38 89 ALA A N 1
ATOM 676 C CA . ALA A 1 89 ? 17.209 -5.645 -15.258 1.00 91.38 89 ALA A CA 1
ATOM 677 C C . ALA A 1 89 ? 17.174 -4.631 -16.415 1.00 91.38 89 ALA A C 1
ATOM 679 O O . ALA A 1 89 ? 17.561 -4.966 -17.532 1.00 91.38 89 ALA A O 1
ATOM 680 N N . ALA A 1 90 ? 16.704 -3.407 -16.159 1.00 86.69 90 ALA A N 1
ATOM 681 C CA . ALA A 1 90 ? 16.465 -2.387 -17.185 1.00 86.69 90 ALA A CA 1
ATOM 682 C C . ALA A 1 90 ? 17.458 -1.207 -17.143 1.00 86.69 90 ALA A C 1
ATOM 684 O O . ALA A 1 90 ? 17.428 -0.354 -18.030 1.00 86.69 90 ALA A O 1
ATOM 685 N N . GLY A 1 91 ? 18.344 -1.159 -16.142 1.00 82.81 91 GLY A N 1
ATOM 686 C CA . GLY A 1 91 ? 19.259 -0.042 -15.899 1.00 82.81 91 GLY A CA 1
ATOM 687 C C . GLY A 1 91 ? 18.722 0.965 -14.873 1.00 82.81 91 GLY A C 1
ATOM 688 O O . GLY A 1 91 ? 17.540 0.976 -14.536 1.00 82.81 91 GLY A O 1
ATOM 689 N N . SER A 1 92 ? 19.613 1.815 -14.354 1.00 80.38 92 SER A N 1
ATOM 690 C CA . SER A 1 92 ? 19.376 2.610 -13.138 1.00 80.38 92 SER A CA 1
ATOM 691 C C . SER A 1 92 ? 18.920 4.057 -13.357 1.00 80.38 92 SER A C 1
ATOM 693 O O . SER A 1 92 ? 18.699 4.763 -12.383 1.00 80.38 92 SER A O 1
ATOM 695 N N . LEU A 1 93 ? 18.826 4.542 -14.600 1.00 83.25 93 LEU A N 1
ATOM 696 C CA . LEU A 1 93 ? 18.456 5.934 -14.893 1.00 83.25 93 LEU A CA 1
ATOM 697 C C . LEU A 1 93 ? 17.039 6.010 -15.465 1.00 83.25 93 LEU A C 1
ATOM 699 O O . LEU A 1 93 ? 16.852 6.139 -16.676 1.00 83.25 93 LEU A O 1
ATOM 703 N N . ASN A 1 94 ? 16.036 5.944 -14.589 1.00 91.75 94 ASN A N 1
ATOM 704 C CA . ASN A 1 94 ? 14.639 6.159 -14.960 1.00 91.75 94 ASN A CA 1
ATOM 705 C C . ASN A 1 94 ? 13.905 6.956 -13.863 1.00 91.75 94 ASN A C 1
ATOM 707 O O . ASN A 1 94 ? 13.308 6.361 -12.965 1.00 91.75 94 ASN A O 1
ATOM 711 N N . PRO A 1 95 ? 13.881 8.300 -13.964 1.00 93.31 95 PRO A N 1
ATOM 712 C CA . PRO A 1 95 ? 13.310 9.165 -12.929 1.00 93.31 95 PRO A CA 1
ATOM 713 C C . PRO A 1 95 ? 11.837 8.885 -12.605 1.00 93.31 95 PRO A C 1
ATOM 715 O O . PRO A 1 95 ? 11.399 9.088 -11.475 1.00 93.31 95 PRO A O 1
ATOM 718 N N . VAL A 1 96 ? 11.058 8.418 -13.587 1.00 94.75 96 VAL A N 1
ATOM 719 C CA . VAL A 1 96 ? 9.643 8.074 -13.381 1.00 94.75 96 VAL A CA 1
ATOM 720 C C . VAL A 1 96 ? 9.526 6.803 -12.544 1.00 94.75 96 VAL A C 1
ATOM 722 O O . VAL A 1 96 ? 8.741 6.759 -11.600 1.00 94.75 96 VAL A O 1
ATOM 725 N N . MET A 1 97 ? 10.328 5.785 -12.856 1.00 94.62 97 MET A N 1
ATOM 726 C CA . MET A 1 97 ? 10.377 4.547 -12.077 1.00 94.62 97 MET A CA 1
ATOM 727 C C . MET A 1 97 ? 10.845 4.813 -10.643 1.00 94.62 97 MET A C 1
ATOM 729 O O . MET A 1 97 ? 10.236 4.300 -9.705 1.00 94.62 97 MET A O 1
ATOM 733 N N . ASP A 1 98 ? 11.859 5.662 -10.473 1.00 94.94 98 ASP A N 1
ATOM 734 C CA . ASP A 1 98 ? 12.375 6.043 -9.157 1.00 94.94 98 ASP A CA 1
ATOM 735 C C . ASP A 1 98 ? 11.311 6.774 -8.329 1.00 94.94 98 ASP A C 1
ATOM 737 O O . ASP A 1 98 ? 11.128 6.471 -7.148 1.00 94.94 98 ASP A O 1
ATOM 741 N N . ALA A 1 99 ? 10.550 7.686 -8.945 1.00 96.62 99 ALA A N 1
ATOM 742 C CA . ALA A 1 99 ? 9.448 8.381 -8.281 1.00 96.62 99 ALA A CA 1
ATOM 743 C C . ALA A 1 99 ? 8.338 7.415 -7.830 1.00 96.62 99 ALA A C 1
ATOM 745 O O . ALA A 1 99 ? 7.831 7.537 -6.710 1.00 96.62 99 ALA A O 1
ATOM 746 N N . ILE A 1 100 ? 7.981 6.436 -8.670 1.00 96.88 100 ILE A N 1
ATOM 747 C CA . ILE A 1 100 ? 6.985 5.408 -8.333 1.00 96.88 100 ILE A CA 1
ATOM 748 C C . ILE A 1 100 ? 7.490 4.538 -7.178 1.00 96.88 100 ILE A C 1
ATOM 750 O O . ILE A 1 100 ? 6.765 4.345 -6.200 1.00 96.88 100 ILE A O 1
ATOM 754 N N . LEU A 1 101 ? 8.734 4.054 -7.257 1.00 95.69 101 LEU A N 1
ATOM 755 C CA . LEU A 1 101 ? 9.351 3.235 -6.214 1.00 95.69 101 LEU A CA 1
ATOM 756 C C . LEU A 1 101 ? 9.392 3.982 -4.874 1.00 95.69 101 LEU A C 1
ATOM 758 O O . LEU A 1 101 ? 8.927 3.450 -3.868 1.00 95.69 101 LEU A O 1
ATOM 762 N N . CYS A 1 102 ? 9.869 5.230 -4.861 1.00 96.44 102 CYS A N 1
ATOM 763 C CA . CYS A 1 102 ? 9.908 6.056 -3.652 1.00 96.44 102 CYS A CA 1
ATOM 764 C C . CYS A 1 102 ? 8.510 6.261 -3.054 1.00 96.44 102 CYS A C 1
ATOM 766 O O . CYS A 1 102 ? 8.320 6.095 -1.850 1.00 96.44 102 CYS A O 1
ATOM 768 N N . SER A 1 103 ? 7.519 6.577 -3.893 1.00 97.81 103 SER A N 1
ATOM 769 C CA . SER A 1 103 ? 6.141 6.809 -3.444 1.00 97.81 103 SER A CA 1
ATOM 770 C C . SER A 1 103 ? 5.526 5.552 -2.824 1.00 97.81 103 SER A C 1
ATOM 772 O O . SER A 1 103 ? 4.907 5.626 -1.762 1.00 97.81 103 SER A O 1
ATOM 774 N N . LEU A 1 104 ? 5.732 4.386 -3.445 1.00 97.75 104 LEU A N 1
ATOM 775 C CA . LEU A 1 104 ? 5.232 3.115 -2.920 1.00 97.75 104 LEU A CA 1
ATOM 776 C C . LEU A 1 104 ? 5.952 2.687 -1.640 1.00 97.75 104 LEU A C 1
ATOM 778 O O . LEU A 1 104 ? 5.301 2.134 -0.758 1.00 97.75 104 LEU A O 1
ATOM 782 N N . ILE A 1 105 ? 7.249 2.974 -1.493 1.00 97.56 105 ILE A N 1
ATOM 783 C CA . ILE A 1 105 ? 7.980 2.732 -0.238 1.00 97.56 105 ILE A CA 1
ATOM 784 C C . ILE A 1 105 ? 7.399 3.583 0.896 1.00 97.56 105 ILE A C 1
ATOM 786 O O . ILE A 1 105 ? 7.172 3.065 1.991 1.00 97.56 105 ILE A O 1
ATOM 790 N N . VAL A 1 106 ? 7.124 4.868 0.646 1.00 98.06 106 VAL A N 1
ATOM 791 C CA . VAL A 1 106 ? 6.500 5.755 1.643 1.00 98.06 106 VAL A CA 1
ATOM 792 C C . VAL A 1 106 ? 5.115 5.241 2.026 1.00 98.06 106 VAL A C 1
ATOM 794 O O . VAL A 1 106 ? 4.828 5.120 3.216 1.00 98.06 106 VAL A O 1
ATOM 797 N N . ALA A 1 107 ? 4.284 4.882 1.043 1.00 97.56 107 ALA A N 1
ATOM 798 C CA . ALA A 1 107 ? 2.958 4.326 1.296 1.00 97.56 107 ALA A CA 1
ATOM 799 C C . ALA A 1 107 ? 3.033 3.018 2.101 1.00 97.56 107 ALA A C 1
ATOM 801 O O . ALA A 1 107 ? 2.380 2.900 3.132 1.00 97.56 107 ALA A O 1
ATOM 802 N N . HIS A 1 108 ? 3.877 2.068 1.686 1.00 97.62 108 HIS A N 1
ATOM 803 C CA . HIS A 1 108 ? 4.082 0.80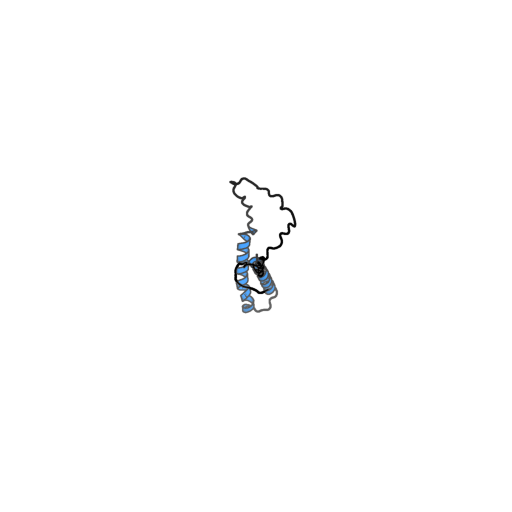0 2.389 1.00 97.62 108 HIS A CA 1
ATOM 804 C C . HIS A 1 108 ? 4.540 1.009 3.838 1.00 97.62 108 HIS A C 1
ATOM 806 O O . HIS A 1 108 ? 4.033 0.351 4.743 1.00 97.62 108 HIS A O 1
ATOM 812 N N . SER A 1 109 ? 5.451 1.959 4.063 1.00 97.56 109 SER A N 1
ATOM 813 C CA . SER A 1 109 ? 5.950 2.283 5.403 1.00 97.56 109 SER A CA 1
ATOM 814 C C . SER A 1 109 ? 4.863 2.912 6.270 1.00 97.56 109 SER A C 1
ATOM 816 O O . SER A 1 109 ? 4.679 2.496 7.406 1.00 97.56 109 SER A O 1
ATOM 818 N N . HIS A 1 110 ? 4.121 3.889 5.740 1.00 96.00 110 HIS A N 1
ATOM 819 C CA . HIS A 1 110 ? 3.038 4.546 6.472 1.00 96.00 110 HIS A CA 1
ATOM 820 C C . HIS A 1 110 ? 1.976 3.542 6.926 1.00 96.00 110 HIS A C 1
ATOM 822 O O . HIS A 1 110 ? 1.569 3.566 8.082 1.00 96.00 110 HIS A O 1
ATOM 828 N N . ILE A 1 111 ? 1.557 2.647 6.028 1.00 93.88 111 ILE A N 1
ATOM 829 C CA . ILE A 1 111 ? 0.538 1.642 6.338 1.00 93.88 111 ILE A CA 1
ATOM 830 C C . ILE A 1 111 ? 1.071 0.593 7.322 1.00 93.88 111 ILE A C 1
ATOM 832 O O . ILE A 1 111 ? 0.360 0.192 8.229 1.00 93.88 111 ILE A O 1
ATOM 836 N N . GLY A 1 112 ? 2.336 0.179 7.193 1.00 91.62 112 GLY A N 1
ATOM 837 C CA . GLY A 1 112 ? 2.945 -0.779 8.121 1.00 91.62 112 GLY A CA 1
ATOM 838 C C . GLY A 1 112 ? 3.165 -0.243 9.542 1.00 91.62 112 GLY A C 1
ATOM 839 O O . GLY A 1 112 ? 3.417 -1.038 10.446 1.00 91.62 112 GLY A O 1
ATOM 840 N N . PHE A 1 113 ? 3.107 1.079 9.737 1.00 92.00 113 PHE A N 1
ATOM 841 C CA . PHE A 1 113 ? 3.205 1.731 11.047 1.00 92.00 113 PHE A CA 1
ATOM 842 C C . PHE A 1 113 ? 1.855 2.166 11.639 1.00 92.00 113 PHE A C 1
ATOM 844 O O . PHE A 1 113 ? 1.844 2.581 12.801 1.00 92.00 113 PHE A O 1
ATOM 851 N N . GLN A 1 114 ? 0.762 2.115 10.867 1.00 83.19 114 GLN A N 1
ATOM 852 C CA . GLN A 1 114 ? -0.602 2.257 11.395 1.00 83.19 114 GLN A CA 1
ATOM 853 C C . GLN A 1 114 ? -0.989 1.028 12.220 1.00 83.19 114 GLN A C 1
ATOM 855 O O . GLN A 1 114 ? -1.656 1.238 13.257 1.00 83.19 114 GLN A O 1
#

pLDDT: mean 80.22, std 17.27, range [36.09, 98.06]

InterPro domains:
  IPR007992 Succinate dehydrogenase [ubiquinone] cytochrome b small subunit, CybS [PTHR13337] (10-114)
  IPR034804 Fumarate reductase/succinate dehydrogenase, transmembrane subunit [G3DSA:1.20.1300.10] (51-114)

Foldseek 3Di:
DDDDDDDDDDDDDDDDDPDPPPPPDPPPPVPDCPPPPDCVDDDDDDDDDDDPPDDDDDDDDDCCVDVVLVVVLVVLVVVQVVLVCCCVVPNPPDVVSVVVNVVSVVVNVVSVVD

Organism: Penicillium canescens (NCBI:txid5083)